Protein AF-A0A3M1CWX0-F1 (afdb_monomer)

Secondary structure (DSSP, 8-state):
---------------------PPPP------S------PPPP---SHHHHHHHHHHHHTTT--EEEEEE-S---HHHHHHHHHHHHH-SEEEEEE---GGGS-TTSS--

pLDDT: mean 76.07, std 25.36, range [35.84, 98.31]

Mean predicted aligned error: 13.55 Å

Radius of gyration: 19.37 Å; Cα contacts (8 Å, |Δi|>4): 114; chains: 1; bounding box: 63×45×39 Å

Nearest PDB structures (foldseek):
  2ejc-assembly1_A-2  TM=9.602E-01  e=5.309E-05  Thermotoga maritima
  3inn-assembly1_A  TM=9.807E-01  e=2.819E-04  Brucella melitensis
  3inn-assembly1_B  TM=9.301E-01  e=1.766E-04  Brucella melitensis
  7tot-assembly1_B  TM=9.648E-01  e=5.877E-04  Bartonella henselae str. Houston-1
  3ag5-assembly1_A  TM=8.852E-01  e=1.400E-03  Staphylococcus aureus subsp. aureus NCTC 8325

Sequence (109 aa):
MSNRARTKGKKKTARLVARVTSRKKAESLKHKGRKASSKPLKLIRRVKDLKKWLDANRTLRRKVALVPTMGYLHEGHLSLVREARRRAPIVVVSVFVNPLQFGPSEDLD

Solvent-accessible surface area (backbone atoms only — not comparable to full-atom values): 7041 Å² total; per-residue (Å²): 140,80,89,82,81,82,80,78,74,80,77,79,77,64,53,34,41,38,36,65,52,74,66,78,92,74,81,86,82,89,82,79,81,82,73,77,76,84,72,75,78,47,75,39,52,44,69,70,61,44,49,59,55,48,51,66,34,50,78,68,69,53,52,72,27,77,47,84,39,59,53,94,81,49,71,72,56,50,52,53,51,57,50,29,58,73,77,16,46,24,31,31,34,40,30,46,72,58,70,91,81,46,58,99,88,47,97,80,128

Structure (mmCIF, N/CA/C/O backbone):
data_AF-A0A3M1CWX0-F1
#
_entry.id   AF-A0A3M1CWX0-F1
#
loop_
_atom_site.group_PDB
_atom_site.id
_atom_site.type_symbol
_atom_site.label_atom_id
_atom_site.label_alt_id
_atom_site.label_comp_id
_atom_site.label_asym_id
_atom_site.label_entity_id
_atom_site.label_seq_id
_atom_site.pdbx_PDB_ins_code
_atom_site.Cartn_x
_atom_site.Cartn_y
_atom_site.Cartn_z
_atom_site.occupancy
_atom_site.B_iso_or_equiv
_atom_site.auth_seq_id
_atom_site.auth_comp_id
_atom_site.auth_asym_id
_atom_site.auth_atom_id
_atom_site.pdbx_PDB_model_num
ATOM 1 N N . MET A 1 1 ? 32.515 34.838 -17.489 1.00 37.69 1 MET A N 1
ATOM 2 C CA . MET A 1 1 ? 32.508 33.475 -18.080 1.00 37.69 1 MET A CA 1
ATOM 3 C C . MET A 1 1 ? 32.496 32.498 -16.909 1.00 37.69 1 MET A C 1
ATOM 5 O O . MET A 1 1 ? 33.317 32.683 -16.035 1.00 37.69 1 MET A O 1
ATOM 9 N N . SER A 1 2 ? 31.630 31.516 -16.696 1.00 42.97 2 SER A N 1
ATOM 10 C CA . SER A 1 2 ? 30.468 30.948 -17.372 1.00 42.97 2 SER A CA 1
ATOM 11 C C . SER A 1 2 ? 29.596 30.376 -16.241 1.00 42.97 2 SER A C 1
ATOM 13 O O . SER A 1 2 ? 30.104 29.674 -15.369 1.00 42.97 2 SER A O 1
ATOM 15 N N . ASN A 1 3 ? 28.310 30.724 -16.211 1.00 38.28 3 ASN A N 1
ATOM 16 C CA . ASN A 1 3 ? 27.366 30.296 -15.181 1.00 38.28 3 ASN A CA 1
ATOM 17 C C . ASN A 1 3 ? 26.699 28.997 -15.667 1.00 38.28 3 ASN A C 1
ATOM 19 O O . ASN A 1 3 ? 25.885 29.036 -16.591 1.00 38.28 3 ASN A O 1
ATOM 23 N N . ARG A 1 4 ? 27.073 27.830 -15.120 1.00 44.09 4 ARG A N 1
ATOM 24 C CA . ARG A 1 4 ? 26.538 26.540 -15.589 1.00 44.09 4 ARG A CA 1
ATOM 25 C C . ARG A 1 4 ? 25.253 26.195 -14.840 1.00 44.09 4 ARG A C 1
ATOM 27 O O . ARG A 1 4 ? 25.240 25.960 -13.634 1.00 44.09 4 ARG A O 1
ATOM 34 N N . ALA A 1 5 ? 24.164 26.215 -15.598 1.00 41.34 5 ALA A N 1
ATOM 35 C CA . ALA A 1 5 ? 22.796 26.000 -15.167 1.00 41.34 5 ALA A CA 1
ATOM 36 C C . ALA A 1 5 ? 22.602 24.680 -14.403 1.00 41.34 5 ALA A C 1
ATOM 38 O O . ALA A 1 5 ? 22.890 23.590 -14.895 1.00 41.34 5 ALA A O 1
ATOM 39 N N . ARG A 1 6 ? 22.024 24.792 -13.206 1.00 40.00 6 ARG A N 1
ATOM 40 C CA . ARG A 1 6 ? 21.491 23.677 -12.422 1.00 40.00 6 ARG A CA 1
ATOM 41 C C . ARG A 1 6 ? 20.139 23.283 -13.015 1.00 40.00 6 ARG A C 1
ATOM 43 O O . ARG A 1 6 ? 19.130 23.945 -12.766 1.00 40.00 6 ARG A O 1
ATOM 50 N N . THR A 1 7 ? 20.107 22.226 -13.819 1.00 41.78 7 THR A N 1
ATOM 51 C CA . THR A 1 7 ? 18.865 21.676 -14.370 1.00 41.78 7 THR A CA 1
ATOM 52 C C . THR A 1 7 ? 18.012 21.101 -13.234 1.00 41.78 7 THR A C 1
ATOM 54 O O . THR A 1 7 ? 18.346 20.115 -12.579 1.00 41.78 7 THR A O 1
ATOM 57 N N . LYS A 1 8 ? 16.892 21.770 -12.943 1.00 42.06 8 LYS A N 1
ATOM 58 C CA . LYS A 1 8 ? 15.879 21.298 -11.995 1.00 42.06 8 LYS A CA 1
ATOM 59 C C . LYS A 1 8 ? 15.129 20.127 -12.634 1.00 42.06 8 LYS A C 1
ATOM 61 O O . LYS A 1 8 ? 14.207 20.33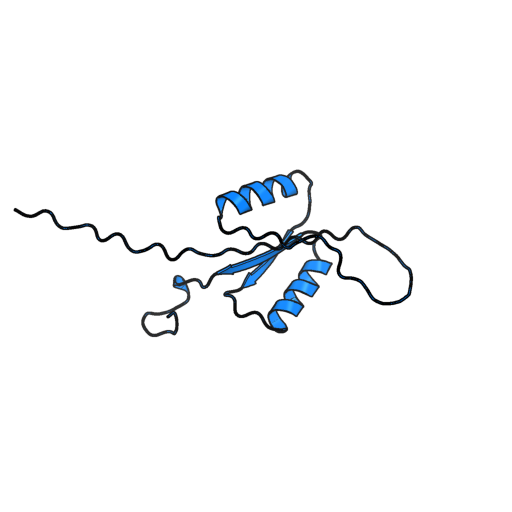6 -13.418 1.00 42.06 8 LYS A O 1
ATOM 66 N N . GLY A 1 9 ? 15.516 18.902 -12.284 1.00 40.91 9 GLY A N 1
ATOM 67 C CA . GLY A 1 9 ? 14.752 17.696 -12.600 1.00 40.91 9 GLY A CA 1
ATOM 68 C C . GLY A 1 9 ? 13.308 17.831 -12.109 1.00 40.91 9 GLY A C 1
ATOM 69 O O . GLY A 1 9 ? 13.053 18.121 -10.935 1.00 40.91 9 GLY A O 1
ATOM 70 N N . LYS A 1 10 ? 12.354 17.671 -13.030 1.00 43.91 10 LYS A N 1
ATOM 71 C CA . LYS A 1 10 ? 10.913 17.681 -12.758 1.00 43.91 10 LYS A CA 1
ATOM 72 C C . LYS A 1 10 ? 10.607 16.605 -11.711 1.00 43.91 10 LYS A C 1
ATOM 74 O O . LYS A 1 10 ? 10.735 15.416 -11.979 1.00 43.91 10 LYS A O 1
ATOM 79 N N . LYS A 1 11 ? 10.190 17.017 -10.511 1.00 41.84 11 LYS A N 1
ATOM 80 C CA . LYS A 1 11 ? 9.707 16.105 -9.466 1.00 41.84 11 LYS A CA 1
ATOM 81 C C . LYS A 1 11 ? 8.427 15.425 -9.976 1.00 41.84 11 LYS A C 1
ATOM 83 O O . LYS A 1 11 ? 7.354 16.020 -9.873 1.00 41.84 11 LYS A O 1
ATOM 88 N N . LYS A 1 12 ? 8.528 14.210 -10.542 1.00 46.78 12 LYS A N 1
ATOM 89 C CA . LYS A 1 12 ? 7.365 13.349 -10.827 1.00 46.78 12 LYS A CA 1
ATOM 90 C C . LYS A 1 12 ? 6.612 13.189 -9.497 1.00 46.78 12 LYS A C 1
ATOM 92 O O . LYS A 1 12 ? 7.159 12.725 -8.497 1.00 46.78 12 LYS A O 1
ATOM 97 N N . THR A 1 13 ? 5.395 13.718 -9.432 1.00 38.22 13 THR A N 1
ATOM 98 C CA . THR A 1 13 ? 4.620 13.814 -8.193 1.00 38.22 13 THR A CA 1
ATOM 99 C C . THR A 1 13 ? 4.077 12.436 -7.830 1.00 38.22 13 THR A C 1
ATOM 101 O O . THR A 1 13 ? 3.105 11.964 -8.410 1.00 38.22 13 THR A O 1
ATOM 104 N N . ALA A 1 14 ? 4.705 11.794 -6.844 1.00 38.75 14 ALA A N 1
ATOM 105 C CA . ALA A 1 14 ? 4.205 10.570 -6.232 1.00 38.75 14 ALA A CA 1
ATOM 106 C C . ALA A 1 14 ? 2.768 10.784 -5.717 1.00 38.75 14 ALA A C 1
ATOM 108 O O . ALA A 1 14 ? 2.511 11.659 -4.886 1.00 38.75 14 ALA A O 1
ATOM 109 N N . ARG A 1 15 ? 1.815 9.997 -6.224 1.00 37.69 15 ARG A N 1
ATOM 110 C CA . ARG A 1 15 ? 0.410 10.017 -5.795 1.00 37.69 15 ARG A CA 1
ATOM 111 C C . ARG A 1 15 ? 0.151 8.903 -4.790 1.00 37.69 15 ARG A C 1
ATOM 113 O O . ARG A 1 15 ? -0.379 7.859 -5.129 1.00 37.69 15 ARG A O 1
ATOM 120 N N . LEU A 1 16 ? 0.432 9.165 -3.523 1.00 37.38 16 LEU A N 1
ATOM 121 C CA . LEU A 1 16 ? -0.025 8.294 -2.445 1.00 37.38 16 LEU A CA 1
ATOM 122 C C . LEU A 1 16 ? -1.576 8.320 -2.352 1.00 37.38 16 LEU A C 1
ATOM 124 O O . LEU A 1 16 ? -2.195 9.381 -2.459 1.00 37.38 16 LEU A O 1
ATOM 128 N N . VAL A 1 17 ? -2.228 7.159 -2.196 1.00 41.47 17 VAL A N 1
ATOM 129 C CA . VAL A 1 17 ? -3.703 7.029 -2.133 1.00 41.47 17 VAL A CA 1
ATOM 130 C C . VAL A 1 17 ? -4.147 6.234 -0.904 1.0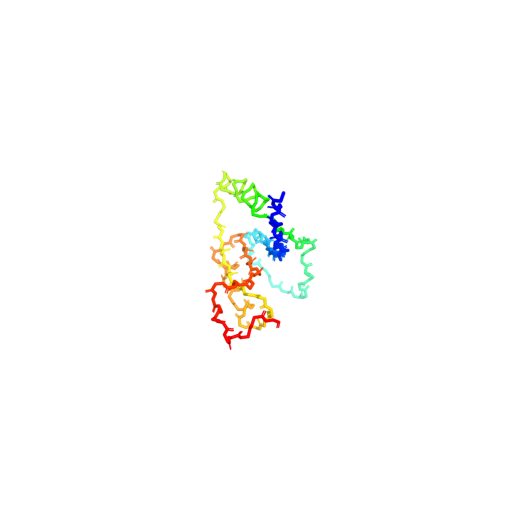0 41.47 17 VAL A C 1
ATOM 132 O O . VAL A 1 17 ? -4.624 5.111 -0.999 1.00 41.47 17 VAL A O 1
ATOM 135 N N . ALA A 1 18 ? -4.027 6.823 0.284 1.00 36.03 18 ALA A N 1
ATOM 136 C CA . ALA A 1 18 ? -4.420 6.156 1.525 1.00 36.03 18 ALA A CA 1
ATOM 137 C C . ALA A 1 18 ? -5.952 6.050 1.715 1.00 36.03 18 ALA A C 1
ATOM 139 O O . ALA A 1 18 ? -6.572 6.979 2.232 1.00 36.03 18 ALA A O 1
ATOM 140 N N . ARG A 1 19 ? -6.562 4.899 1.376 1.00 48.28 19 ARG A N 1
ATOM 141 C CA . ARG A 1 19 ? -7.939 4.548 1.794 1.00 48.28 19 ARG A CA 1
ATOM 142 C C . ARG A 1 19 ? -8.022 4.452 3.330 1.00 48.28 19 ARG A C 1
ATOM 144 O O . ARG A 1 19 ? -7.032 4.253 4.019 1.00 48.28 19 ARG A O 1
ATOM 151 N N . VAL A 1 20 ? -9.219 4.637 3.885 1.00 46.41 20 VAL A N 1
ATOM 152 C CA . VAL A 1 20 ? -9.530 4.460 5.311 1.00 46.41 20 VAL A CA 1
ATOM 153 C C . VAL A 1 20 ? -10.896 3.796 5.376 1.00 46.41 20 VAL A C 1
ATOM 155 O O . VAL A 1 20 ? -11.865 4.348 4.863 1.00 46.41 20 VAL A O 1
ATOM 158 N N . THR A 1 21 ? -11.011 2.616 5.981 1.00 43.84 21 THR A N 1
ATOM 159 C CA . THR A 1 21 ? -12.316 1.967 6.180 1.00 43.84 21 THR A CA 1
ATOM 160 C C . THR A 1 21 ? -12.468 1.509 7.621 1.00 43.84 21 THR A C 1
ATOM 162 O O . THR A 1 21 ? -12.051 0.401 7.940 1.00 43.84 21 THR A O 1
ATOM 165 N N . SER A 1 22 ? -13.113 2.316 8.470 1.00 37.09 22 SER A N 1
ATOM 166 C CA . SER A 1 22 ? -13.499 1.879 9.816 1.00 37.09 22 SER A CA 1
ATOM 167 C C . SER A 1 22 ? -14.702 0.948 9.740 1.00 37.09 22 SER A C 1
ATOM 169 O O . SER A 1 22 ? -15.785 1.380 9.343 1.00 37.09 22 SER A O 1
ATOM 171 N N . ARG A 1 23 ? -14.546 -0.314 10.143 1.00 48.44 23 ARG A N 1
ATOM 172 C CA . ARG A 1 23 ? -15.692 -1.130 10.554 1.00 48.44 23 ARG A CA 1
ATOM 173 C C . ARG A 1 23 ? -15.957 -0.887 12.039 1.00 48.44 23 ARG A C 1
ATOM 175 O O . ARG A 1 23 ? -15.080 -1.144 12.856 1.00 48.44 23 ARG A O 1
ATOM 182 N N . LYS A 1 24 ? -17.161 -0.413 12.382 1.00 39.19 24 LYS A N 1
ATOM 183 C CA . LYS A 1 24 ? -17.757 -0.730 13.688 1.00 39.19 24 LYS A CA 1
ATOM 184 C C . LYS A 1 24 ? -18.114 -2.221 13.669 1.00 39.19 24 LYS A C 1
ATOM 186 O O . LYS A 1 24 ? -18.577 -2.724 12.642 1.00 39.19 24 LYS A O 1
ATOM 191 N N . LYS A 1 25 ? -17.835 -2.909 14.777 1.00 41.84 25 LYS A N 1
ATOM 192 C CA . LYS A 1 25 ? -18.229 -4.297 15.041 1.00 41.84 25 LYS A CA 1
ATOM 193 C C . LYS A 1 25 ? -19.759 -4.366 14.954 1.00 41.84 25 LYS A C 1
ATOM 195 O O . LYS A 1 25 ? -20.433 -3.646 15.679 1.00 41.84 25 LYS A O 1
ATOM 200 N N . ALA A 1 26 ? -20.279 -5.150 14.020 1.00 39.06 26 ALA A N 1
ATOM 201 C CA . ALA A 1 26 ? -21.692 -5.491 13.939 1.00 39.06 26 ALA A CA 1
ATOM 202 C C . ALA A 1 26 ? -21.750 -7.016 13.861 1.00 39.06 26 ALA A C 1
ATOM 204 O O . ALA A 1 26 ? -21.405 -7.603 12.832 1.00 39.06 26 ALA A O 1
ATOM 205 N N . GLU A 1 27 ? -22.058 -7.627 15.001 1.00 38.34 27 GLU A N 1
ATOM 206 C CA . GLU A 1 27 ? -22.528 -9.004 15.085 1.00 38.34 27 GLU A CA 1
ATOM 207 C C . GLU A 1 27 ? -23.921 -9.106 14.457 1.00 38.34 27 GLU A C 1
ATOM 209 O O . GLU A 1 27 ? -24.698 -8.160 14.521 1.00 38.34 27 GLU A O 1
ATOM 214 N N . SER A 1 28 ? -24.145 -10.259 13.820 1.00 40.03 28 SER A N 1
ATOM 215 C CA . SER A 1 28 ? -25.401 -10.886 13.387 1.00 40.03 28 SER A CA 1
ATOM 216 C C . SER A 1 28 ? -26.558 -9.993 12.917 1.00 40.03 28 SER A C 1
ATOM 218 O O . SER A 1 28 ? -27.166 -9.281 13.702 1.00 40.03 28 SER A O 1
ATOM 220 N N . LEU A 1 29 ? -26.926 -10.129 11.636 1.00 38.06 29 LEU A N 1
ATOM 221 C CA . LEU A 1 29 ? -28.285 -10.461 11.176 1.00 38.06 29 LEU A CA 1
ATOM 222 C C . LEU A 1 29 ? -28.285 -10.595 9.639 1.00 38.06 29 LEU A C 1
ATOM 224 O O . LEU A 1 29 ? -27.550 -9.913 8.922 1.00 38.06 29 LEU A O 1
ATOM 228 N N . LYS A 1 30 ? -29.064 -11.563 9.153 1.00 41.12 30 LYS A N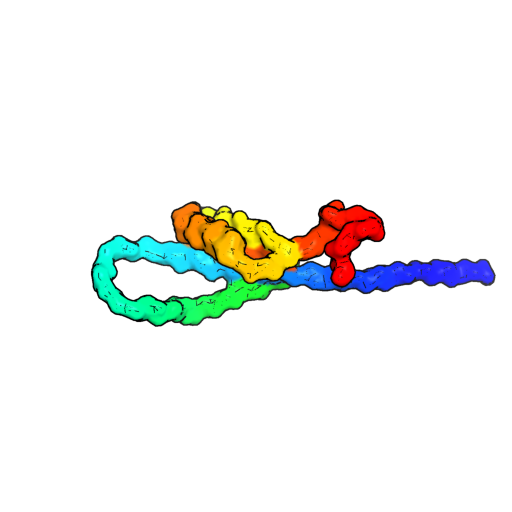 1
ATOM 229 C CA . LYS A 1 30 ? -29.220 -11.957 7.745 1.00 41.12 30 LYS A CA 1
ATOM 230 C C . LYS A 1 30 ? -29.886 -10.842 6.904 1.00 41.12 30 LYS A C 1
ATOM 232 O O . LYS A 1 30 ? -30.566 -9.983 7.444 1.00 41.12 30 LYS A O 1
ATOM 237 N N . HIS A 1 31 ? -29.754 -10.981 5.577 1.00 36.00 31 HIS A N 1
ATOM 238 C CA . HIS A 1 31 ? -30.529 -10.372 4.472 1.00 36.00 31 HIS A CA 1
ATOM 239 C C . HIS A 1 31 ? -29.980 -9.166 3.677 1.00 36.00 31 HIS A C 1
ATOM 241 O O . HIS A 1 31 ? -29.648 -8.113 4.203 1.00 36.00 31 HIS A O 1
ATOM 247 N N . LYS A 1 32 ? -30.011 -9.394 2.348 1.00 35.84 32 LYS A N 1
ATOM 248 C CA . LYS A 1 32 ? -30.319 -8.503 1.211 1.00 35.84 32 LYS A CA 1
ATOM 249 C C . LYS A 1 32 ? -29.463 -7.239 1.016 1.00 35.84 32 LYS A C 1
ATOM 251 O O . LYS A 1 32 ? -29.484 -6.310 1.806 1.00 35.84 32 LYS A O 1
ATOM 256 N N . GLY A 1 33 ? -28.769 -7.205 -0.129 1.00 41.00 33 GLY A N 1
ATOM 257 C CA . GLY A 1 33 ? -28.342 -5.987 -0.830 1.00 41.00 33 GLY A CA 1
ATOM 258 C C . GLY A 1 33 ? -27.627 -4.943 0.026 1.00 41.00 33 GLY A C 1
ATOM 259 O O . GLY A 1 33 ? -28.201 -3.912 0.367 1.00 41.00 33 GLY A O 1
ATOM 260 N N . ARG A 1 34 ? -26.344 -5.156 0.338 1.00 41.59 34 ARG A N 1
ATOM 261 C CA . ARG A 1 34 ? -25.528 -4.111 0.973 1.00 41.59 34 ARG A CA 1
ATOM 262 C C . ARG A 1 34 ? -25.372 -2.923 0.015 1.00 41.59 34 ARG A C 1
ATOM 264 O O . ARG A 1 34 ? -24.455 -2.918 -0.803 1.00 41.59 34 ARG A O 1
ATOM 271 N N . LYS A 1 35 ? -26.208 -1.884 0.161 1.00 44.00 35 LYS A N 1
ATOM 272 C CA . LYS A 1 35 ? -25.869 -0.533 -0.315 1.00 44.00 35 LYS A CA 1
ATOM 273 C C . LYS A 1 35 ? -24.488 -0.193 0.247 1.00 44.00 35 LYS A C 1
ATOM 275 O O . LYS A 1 35 ? -24.266 -0.254 1.460 1.00 44.00 35 LYS A O 1
ATOM 280 N N . ALA A 1 36 ? -23.535 0.089 -0.638 1.00 53.06 36 ALA A N 1
ATOM 281 C CA . ALA A 1 36 ? -22.181 0.450 -0.254 1.00 53.06 36 ALA A CA 1
ATOM 282 C C . ALA A 1 36 ? -22.232 1.688 0.656 1.00 53.06 36 ALA A C 1
ATOM 284 O O . ALA A 1 36 ? -22.654 2.761 0.241 1.00 53.06 36 ALA A O 1
ATOM 285 N N . SER A 1 37 ? -21.838 1.513 1.920 1.00 54.81 37 SER A N 1
ATOM 286 C CA . SER A 1 37 ? -21.746 2.575 2.926 1.00 54.81 37 SER A CA 1
ATOM 287 C C . SER A 1 37 ? -21.022 3.805 2.355 1.00 54.81 37 SER A C 1
ATOM 289 O O . SER A 1 37 ? -19.839 3.734 2.019 1.00 54.81 37 SER A O 1
ATOM 291 N N . SER A 1 38 ? -21.736 4.926 2.334 1.00 61.97 38 SER A N 1
ATOM 292 C CA . SER A 1 38 ? -21.492 6.220 1.682 1.00 61.97 38 SER A CA 1
ATOM 293 C C . SER A 1 38 ? -20.331 7.069 2.220 1.00 61.97 38 SER A C 1
ATOM 295 O O . SER A 1 38 ? -20.295 8.274 1.982 1.00 61.97 38 SER A O 1
ATOM 297 N N . LYS A 1 39 ? -19.349 6.495 2.928 1.00 66.75 39 LYS A N 1
ATOM 298 C CA . LYS A 1 39 ? -18.142 7.265 3.272 1.00 66.75 39 LYS A CA 1
ATOM 299 C C . LYS A 1 39 ? -17.201 7.310 2.065 1.00 66.75 39 LYS A C 1
ATOM 301 O O . LYS A 1 39 ? -16.713 6.247 1.663 1.00 66.75 39 LYS A O 1
ATOM 306 N N . PRO A 1 40 ? -16.920 8.501 1.501 1.00 76.94 40 PRO A N 1
ATOM 307 C CA . PRO A 1 40 ? -16.035 8.620 0.356 1.00 76.94 40 PRO A CA 1
ATOM 308 C C . PRO A 1 40 ? -14.614 8.183 0.715 1.00 76.94 40 PRO A C 1
ATOM 310 O O . PRO A 1 40 ? -14.155 8.286 1.857 1.00 76.94 40 PRO A O 1
ATOM 313 N N . LEU A 1 41 ? -13.911 7.683 -0.296 1.00 86.69 41 LEU A N 1
ATOM 314 C CA . LEU A 1 41 ? -12.495 7.363 -0.214 1.00 86.69 41 LEU A CA 1
ATOM 315 C C . LEU A 1 41 ? -11.673 8.613 0.093 1.00 86.69 41 LEU A C 1
ATOM 317 O O . LEU A 1 41 ? -11.761 9.605 -0.624 1.00 86.69 41 LEU A O 1
ATOM 321 N N . LYS A 1 42 ? -10.817 8.546 1.117 1.00 92.94 42 LYS A N 1
ATOM 322 C CA . LYS A 1 42 ? -9.824 9.595 1.354 1.00 92.94 42 LYS A CA 1
ATOM 323 C C . LYS A 1 42 ? -8.633 9.393 0.412 1.00 92.94 42 LYS A C 1
ATOM 325 O O . LYS A 1 42 ? -8.085 8.302 0.337 1.00 92.94 42 LYS A O 1
ATOM 330 N N . LEU A 1 43 ? -8.239 10.442 -0.305 1.00 95.81 43 LEU A N 1
ATOM 331 C CA . LEU A 1 43 ? -7.064 10.472 -1.179 1.00 95.81 43 LEU A CA 1
ATOM 332 C C . LEU A 1 43 ? -6.023 11.410 -0.556 1.00 95.81 43 LEU A C 1
ATOM 334 O O . LEU A 1 43 ? -6.297 12.593 -0.376 1.00 95.81 43 LEU A O 1
ATOM 338 N N . ILE A 1 44 ? -4.838 10.896 -0.213 1.00 96.81 44 ILE A N 1
ATOM 339 C CA . ILE A 1 44 ? -3.788 11.664 0.478 1.00 96.81 44 ILE A CA 1
ATOM 340 C C . ILE A 1 44 ? -2.481 11.602 -0.305 1.00 96.81 44 ILE A C 1
ATOM 342 O O . ILE A 1 44 ? -1.716 10.659 -0.146 1.00 96.81 44 ILE A O 1
ATOM 346 N N . ARG A 1 45 ? -2.195 12.638 -1.097 1.00 96.00 45 ARG A N 1
ATOM 347 C CA . ARG A 1 45 ? -1.054 12.645 -2.030 1.00 96.00 45 ARG A CA 1
ATOM 348 C C . ARG A 1 45 ? 0.294 12.960 -1.380 1.00 96.00 45 ARG A C 1
ATOM 350 O O . ARG A 1 45 ? 1.325 12.573 -1.913 1.00 96.00 45 ARG A O 1
ATOM 357 N N . ARG A 1 46 ? 0.310 13.678 -0.252 1.00 97.00 46 ARG A N 1
ATOM 358 C CA . ARG A 1 46 ? 1.547 14.141 0.397 1.00 97.00 46 ARG A CA 1
ATOM 359 C C . ARG A 1 46 ? 1.849 13.330 1.648 1.00 97.00 46 ARG A C 1
ATOM 361 O O . ARG A 1 46 ? 0.979 13.132 2.492 1.00 97.00 46 ARG A O 1
ATOM 368 N N . VAL A 1 47 ? 3.119 12.967 1.820 1.00 96.38 47 VAL A N 1
ATOM 369 C CA . VAL A 1 47 ? 3.601 12.235 3.003 1.00 96.38 47 VAL A CA 1
ATOM 370 C C . VAL A 1 47 ? 3.300 12.993 4.302 1.00 96.38 47 VAL A C 1
ATOM 372 O O . VAL A 1 47 ? 2.863 12.379 5.270 1.00 96.38 47 VAL A O 1
ATOM 375 N N . LYS A 1 48 ? 3.459 14.327 4.322 1.00 97.44 48 LYS A N 1
ATOM 376 C CA . LYS A 1 48 ? 3.136 15.174 5.490 1.00 97.44 48 LYS A CA 1
ATOM 377 C C . LYS A 1 48 ? 1.672 15.027 5.922 1.00 97.44 48 LYS A C 1
ATOM 379 O O . LYS A 1 48 ? 1.392 14.881 7.109 1.00 97.44 48 LYS A O 1
ATOM 384 N N . ASP A 1 49 ? 0.759 15.015 4.955 1.00 97.06 49 ASP A N 1
ATOM 385 C CA . ASP A 1 49 ? -0.677 14.896 5.211 1.00 97.06 49 ASP A CA 1
ATOM 386 C C . ASP A 1 49 ? -1.041 13.479 5.680 1.00 97.06 49 ASP A C 1
ATOM 388 O O . ASP A 1 49 ? -1.896 13.326 6.554 1.00 97.06 49 ASP A O 1
ATOM 392 N N . LEU A 1 50 ? -0.362 12.444 5.156 1.00 96.69 50 LEU A N 1
ATOM 393 C CA . LEU A 1 50 ? -0.538 11.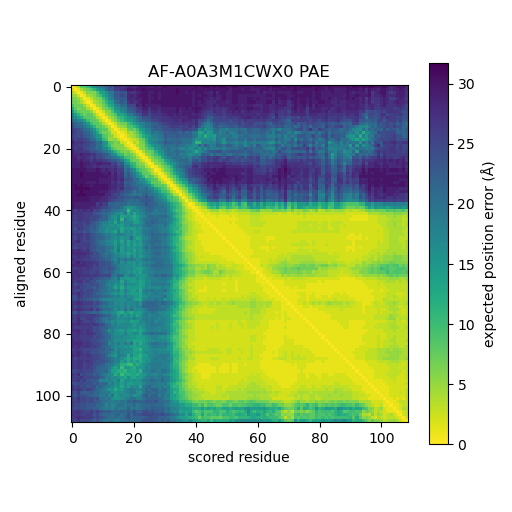070 5.638 1.00 96.69 50 LEU A CA 1
ATOM 394 C C . LEU A 1 50 ? -0.063 10.945 7.086 1.00 96.69 50 LEU A C 1
ATOM 396 O O . LEU A 1 50 ? -0.802 10.408 7.903 1.00 96.69 50 LEU A O 1
ATOM 400 N N . LYS A 1 51 ? 1.135 11.450 7.407 1.00 96.56 51 LYS A N 1
ATOM 401 C CA . LYS A 1 51 ? 1.695 11.408 8.767 1.00 96.56 51 LYS A CA 1
ATOM 402 C C . LYS A 1 51 ? 0.750 12.068 9.769 1.00 96.56 51 LYS A C 1
ATOM 404 O O . LYS A 1 51 ? 0.283 11.392 10.677 1.00 96.56 51 LYS A O 1
ATOM 409 N N . LYS A 1 52 ? 0.334 13.315 9.503 1.00 96.56 52 LYS A N 1
ATOM 410 C CA . LYS A 1 52 ? -0.642 14.038 10.339 1.00 96.56 52 LYS A CA 1
ATOM 411 C C . LYS A 1 52 ? -1.922 13.227 10.558 1.00 96.56 52 LYS A C 1
ATOM 413 O O . LYS A 1 52 ? -2.467 13.190 11.658 1.00 96.56 52 LYS A O 1
ATOM 418 N N . TRP A 1 53 ? -2.419 12.578 9.506 1.00 95.44 53 TRP A N 1
ATOM 419 C CA . TRP A 1 53 ? -3.625 11.766 9.597 1.00 95.44 53 TRP A CA 1
ATOM 420 C C . TRP A 1 53 ? -3.417 10.459 10.384 1.00 95.44 53 TRP A C 1
ATOM 422 O O . TRP A 1 53 ? -4.297 10.070 11.151 1.00 95.44 53 TRP A O 1
ATOM 432 N N . LEU A 1 54 ? -2.274 9.789 10.227 1.00 95.25 54 LEU A N 1
ATOM 433 C CA . LEU A 1 54 ? -1.926 8.582 10.980 1.00 95.25 54 LEU A CA 1
ATOM 434 C C . LEU A 1 54 ? -1.714 8.883 12.463 1.00 95.25 54 LEU A C 1
ATOM 436 O O . LEU A 1 54 ? -2.214 8.131 13.296 1.00 95.25 54 LEU A O 1
ATOM 440 N N . ASP A 1 55 ? -1.052 9.988 12.795 1.00 95.06 55 ASP A N 1
ATOM 441 C CA . ASP A 1 55 ? -0.797 10.386 14.181 1.00 95.06 55 ASP A CA 1
ATOM 442 C C . ASP A 1 55 ? -2.112 10.620 14.939 1.00 95.06 55 ASP A C 1
ATOM 444 O O . ASP A 1 55 ? -2.305 1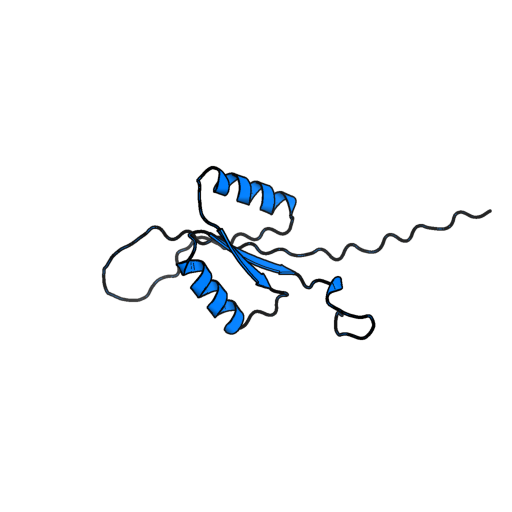0.065 16.018 1.00 95.06 55 ASP A O 1
ATOM 448 N N . ALA A 1 56 ? -3.091 11.282 14.311 1.00 92.06 56 ALA A N 1
ATOM 449 C CA . ALA A 1 56 ? -4.437 11.440 14.872 1.00 92.06 56 ALA A CA 1
ATOM 450 C C . ALA A 1 56 ? -5.200 10.113 15.085 1.00 92.06 56 ALA A C 1
ATOM 452 O O . ALA A 1 56 ? -6.167 10.069 15.839 1.00 92.06 56 ALA A O 1
ATOM 453 N N . ASN A 1 57 ? -4.816 9.022 14.412 1.00 92.06 57 ASN A N 1
ATOM 454 C CA . ASN A 1 57 ? -5.409 7.697 14.636 1.00 92.06 57 ASN A CA 1
ATOM 455 C C . ASN A 1 57 ? -4.604 6.847 15.626 1.00 92.06 57 ASN A C 1
ATOM 457 O O . ASN A 1 57 ? -5.186 5.994 16.300 1.00 92.06 57 ASN A O 1
ATOM 461 N N . ARG A 1 58 ? -3.294 7.093 15.741 1.00 90.19 58 ARG A N 1
ATOM 462 C CA . ARG A 1 58 ? -2.424 6.493 16.759 1.00 90.19 58 ARG A CA 1
ATOM 463 C C . ARG A 1 58 ? -2.806 6.958 18.159 1.00 90.19 58 ARG A C 1
ATOM 465 O O . ARG A 1 58 ? -2.884 6.119 19.049 1.00 90.19 58 ARG A O 1
ATOM 472 N N . THR A 1 59 ? -3.128 8.241 18.336 1.00 87.38 59 THR A N 1
ATOM 473 C CA . THR A 1 59 ? -3.648 8.769 19.614 1.00 87.38 59 THR A CA 1
ATOM 474 C C . THR A 1 59 ? -4.933 8.058 20.049 1.00 87.38 59 THR A C 1
ATOM 476 O O . THR A 1 59 ? -5.136 7.812 21.231 1.00 87.38 59 THR A O 1
ATOM 479 N N . LEU A 1 60 ? -5.757 7.625 19.089 1.00 89.94 60 LEU A N 1
ATOM 480 C CA . LEU A 1 60 ? -6.970 6.829 19.314 1.00 89.94 60 LEU A CA 1
ATOM 481 C C . LEU A 1 60 ? -6.712 5.309 19.403 1.00 89.94 60 LEU A C 1
ATOM 483 O O . LEU A 1 60 ? -7.663 4.529 19.334 1.00 89.94 60 LEU A O 1
ATOM 487 N N . ARG A 1 61 ? -5.443 4.875 19.482 1.00 92.38 61 ARG A N 1
ATOM 488 C CA . ARG A 1 61 ? -4.992 3.467 19.511 1.00 92.38 61 ARG A CA 1
ATOM 489 C C . ARG A 1 61 ? -5.588 2.582 18.405 1.00 92.38 61 ARG A C 1
ATOM 491 O O . ARG A 1 61 ? -5.749 1.373 18.570 1.00 92.38 61 ARG A O 1
ATOM 498 N N . ARG A 1 62 ? -5.917 3.156 17.244 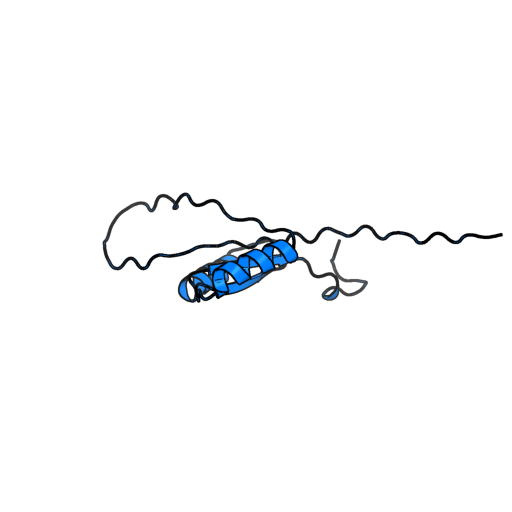1.00 91.94 62 ARG A N 1
ATOM 499 C CA . ARG A 1 62 ? -6.486 2.390 16.127 1.00 91.94 62 ARG A CA 1
ATOM 500 C C . ARG A 1 62 ? -5.383 1.667 15.366 1.00 91.94 62 ARG A C 1
ATOM 502 O O . ARG A 1 62 ? -4.471 2.299 14.838 1.00 91.94 62 ARG A O 1
ATOM 509 N N . LYS A 1 63 ? -5.508 0.344 15.237 1.00 94.44 63 LYS A N 1
ATOM 510 C CA . LYS A 1 63 ? -4.616 -0.456 14.389 1.00 94.44 63 LYS A CA 1
ATOM 511 C C . LYS A 1 63 ? -4.777 -0.055 12.918 1.00 94.44 63 LYS A C 1
ATOM 513 O O . LYS A 1 63 ? -5.894 0.139 12.434 1.00 94.44 63 LYS A O 1
ATOM 518 N N . VAL A 1 64 ? -3.654 0.045 12.214 1.00 96.12 64 VAL A N 1
ATOM 519 C CA . VAL A 1 64 ? -3.572 0.376 10.787 1.00 96.12 64 VAL A CA 1
ATOM 520 C C . VAL A 1 64 ? -2.934 -0.799 10.058 1.00 96.12 64 VAL A C 1
ATOM 522 O O . VAL A 1 64 ? -1.889 -1.285 10.479 1.00 96.12 64 VAL A O 1
ATOM 525 N N . ALA A 1 65 ? -3.555 -1.252 8.975 1.00 97.56 65 ALA A N 1
ATOM 526 C CA . ALA A 1 65 ? -2.965 -2.181 8.020 1.00 97.56 65 ALA A CA 1
ATOM 527 C C . ALA A 1 65 ? -2.551 -1.422 6.755 1.00 97.56 65 ALA A C 1
ATOM 529 O O . ALA A 1 65 ? -3.243 -0.491 6.334 1.00 97.56 65 ALA A O 1
ATOM 530 N N . LEU A 1 66 ? -1.435 -1.828 6.155 1.00 98.00 66 LEU A N 1
ATOM 531 C CA . LEU A 1 66 ? -0.898 -1.256 4.924 1.00 98.00 66 LEU A CA 1
ATOM 532 C C . LEU A 1 66 ? -0.900 -2.316 3.820 1.00 98.00 66 LEU A C 1
ATOM 534 O O . LEU A 1 66 ? -0.460 -3.439 4.048 1.00 98.00 66 LEU A O 1
ATOM 538 N N . VAL A 1 67 ? -1.360 -1.936 2.632 1.00 98.12 67 VAL A N 1
ATOM 539 C CA . VAL A 1 67 ? -1.206 -2.699 1.389 1.00 98.12 67 VAL A CA 1
ATOM 540 C C . VAL A 1 67 ? -0.371 -1.846 0.429 1.00 98.12 67 VAL A C 1
ATOM 542 O O . VAL A 1 67 ? -0.908 -0.898 -0.156 1.00 98.12 67 VAL A O 1
ATOM 545 N N . PRO A 1 68 ? 0.943 -2.094 0.309 1.00 97.44 68 PRO A N 1
ATOM 546 C CA . PRO A 1 68 ? 1.779 -1.348 -0.615 1.00 97.44 68 PRO A CA 1
ATOM 547 C C . PRO A 1 68 ? 1.588 -1.852 -2.049 1.00 97.44 68 PRO A C 1
ATOM 549 O O . PRO A 1 68 ? 1.594 -3.055 -2.285 1.00 97.44 68 PRO A O 1
ATOM 552 N N . THR A 1 69 ? 1.393 -0.940 -3.002 1.00 96.94 69 THR A N 1
ATOM 553 C CA . THR A 1 69 ? 1.219 -1.262 -4.429 1.00 96.94 69 THR A CA 1
ATOM 554 C C . THR A 1 69 ? 1.934 -0.234 -5.304 1.00 96.94 69 THR A C 1
ATOM 556 O O . THR A 1 69 ? 2.151 0.909 -4.881 1.00 96.94 69 THR A O 1
ATOM 559 N N . MET A 1 70 ? 2.230 -0.609 -6.549 1.00 96.62 70 MET A N 1
ATOM 560 C CA . MET A 1 70 ? 2.705 0.327 -7.575 1.00 96.62 70 MET A CA 1
ATOM 561 C C . MET A 1 70 ? 1.572 0.933 -8.417 1.00 96.62 70 MET A C 1
ATOM 563 O O . MET A 1 70 ? 1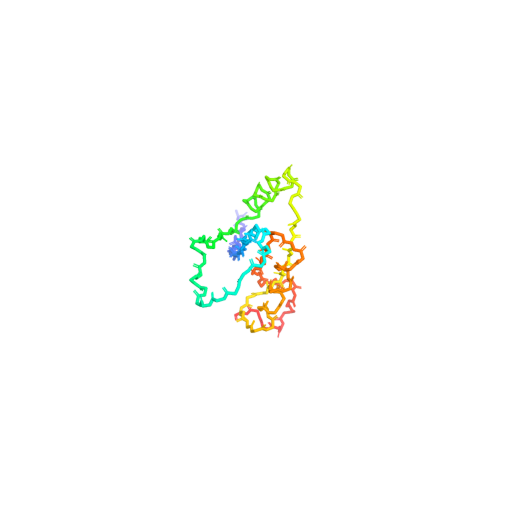.794 1.890 -9.148 1.00 96.62 70 MET A O 1
ATOM 567 N N . GLY A 1 71 ? 0.336 0.453 -8.263 1.00 93.12 71 GLY A N 1
ATOM 568 C CA . GLY A 1 71 ? -0.805 0.845 -9.090 1.00 93.12 71 GLY A CA 1
ATOM 569 C C . GLY A 1 71 ? -1.366 -0.345 -9.853 1.00 93.12 71 GLY A C 1
ATOM 570 O O . GLY A 1 71 ? -1.251 -1.468 -9.373 1.00 93.12 71 GLY A O 1
ATOM 571 N N . TYR A 1 72 ? -2.025 -0.072 -10.984 1.00 95.88 72 TYR A N 1
ATOM 572 C CA . TYR A 1 72 ? -2.636 -1.078 -11.866 1.00 95.88 72 TYR A CA 1
ATOM 573 C C . TYR A 1 72 ? -3.356 -2.203 -11.094 1.00 95.88 72 TYR A C 1
ATOM 575 O O . TYR A 1 72 ? -2.995 -3.377 -11.123 1.00 95.88 72 TYR A O 1
ATOM 583 N N . LEU A 1 73 ? -4.343 -1.801 -10.286 1.00 96.19 73 LEU A N 1
ATOM 584 C CA . LEU A 1 73 ? -4.970 -2.684 -9.306 1.00 96.19 73 LEU A CA 1
ATOM 585 C C . LEU A 1 73 ? -5.826 -3.759 -9.986 1.00 96.19 73 LEU A C 1
ATOM 587 O O . LEU A 1 73 ? -6.615 -3.467 -10.878 1.00 96.19 73 LEU A O 1
ATOM 591 N N . HIS A 1 74 ? -5.732 -4.983 -9.477 1.00 96.38 74 HIS A N 1
ATOM 592 C CA . HIS A 1 74 ? -6.466 -6.161 -9.947 1.00 96.38 74 HIS A CA 1
ATOM 593 C C . HIS A 1 74 ? -6.912 -7.008 -8.742 1.00 96.38 74 HIS A C 1
ATOM 595 O O . HIS A 1 74 ? -6.645 -6.653 -7.589 1.00 96.38 74 HIS A O 1
ATOM 601 N N . GLU A 1 75 ? -7.583 -8.140 -8.971 1.00 97.25 75 GLU A N 1
ATOM 602 C CA . GLU A 1 75 ? -8.164 -8.959 -7.891 1.00 97.25 75 GLU A CA 1
ATOM 603 C C . GLU A 1 75 ? -7.154 -9.440 -6.838 1.00 97.25 75 GLU A C 1
ATOM 605 O O . GLU A 1 75 ? -7.501 -9.543 -5.660 1.00 97.25 75 GLU A O 1
ATOM 610 N N . GLY A 1 76 ? -5.890 -9.643 -7.220 1.00 96.88 76 GLY A N 1
ATOM 611 C CA . GLY A 1 76 ? -4.810 -9.960 -6.281 1.00 96.88 76 GLY A CA 1
ATOM 612 C C . GLY A 1 76 ? -4.596 -8.846 -5.252 1.00 96.88 76 GLY A C 1
ATOM 613 O O . GLY A 1 76 ? -4.566 -9.095 -4.051 1.00 96.88 76 GLY A O 1
ATOM 614 N N . HIS A 1 77 ? -4.572 -7.586 -5.687 1.00 97.81 77 HIS A N 1
ATOM 615 C CA . HIS A 1 77 ? -4.512 -6.444 -4.773 1.00 97.81 77 HIS A CA 1
ATOM 616 C C . HIS A 1 77 ? -5.776 -6.332 -3.908 1.00 97.81 77 HIS A C 1
ATOM 618 O O . HIS A 1 77 ? -5.709 -6.026 -2.714 1.00 97.81 77 HIS A O 1
ATOM 624 N N . LEU A 1 78 ? -6.950 -6.593 -4.490 1.00 97.38 78 LEU A N 1
ATOM 625 C CA . LEU A 1 78 ? -8.217 -6.517 -3.765 1.00 97.38 78 LEU A CA 1
ATOM 626 C C . LEU A 1 78 ? -8.338 -7.607 -2.694 1.00 97.38 78 LEU A C 1
ATOM 628 O O . LEU A 1 78 ? -8.904 -7.339 -1.631 1.00 97.38 78 LEU A O 1
ATOM 632 N N . SER A 1 79 ? -7.783 -8.802 -2.912 1.00 98.12 79 SER A N 1
ATOM 633 C CA . SER A 1 79 ? -7.735 -9.863 -1.899 1.00 98.12 79 SER A CA 1
ATOM 634 C C . SER A 1 79 ? -6.920 -9.428 -0.671 1.00 98.12 79 SER A C 1
ATOM 636 O O . SER A 1 79 ? -7.4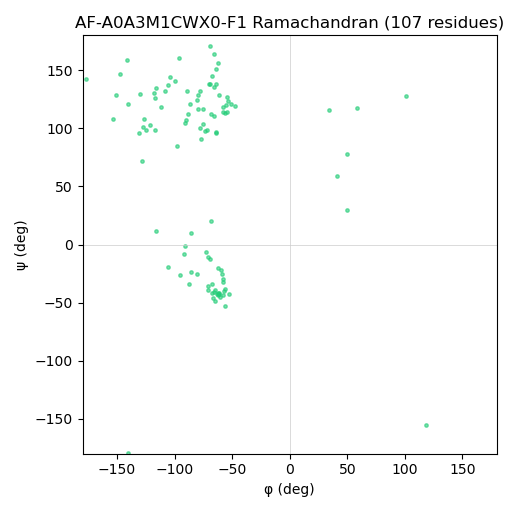09 -9.554 0.456 1.00 98.12 79 SER A O 1
ATOM 638 N N . LEU A 1 80 ? -5.767 -8.779 -0.880 1.00 98.31 80 LEU A N 1
ATOM 639 C CA . LEU A 1 80 ? -4.946 -8.196 0.188 1.00 98.31 80 LEU A CA 1
ATOM 640 C C . LEU A 1 80 ? -5.696 -7.097 0.947 1.00 98.31 80 LEU A C 1
ATOM 642 O O . LEU A 1 80 ? -5.677 -7.060 2.177 1.00 98.31 80 LEU A O 1
ATOM 646 N N . VAL A 1 81 ? -6.428 -6.230 0.241 1.00 97.44 81 VAL A N 1
ATOM 647 C CA . VAL A 1 81 ? -7.272 -5.206 0.879 1.00 97.44 81 VAL A CA 1
ATOM 648 C C . VAL A 1 81 ? -8.392 -5.845 1.705 1.00 97.44 81 VAL A C 1
ATOM 650 O O . VAL A 1 81 ? -8.668 -5.392 2.819 1.00 97.44 81 VAL A O 1
ATOM 653 N N . ARG A 1 82 ? -9.050 -6.898 1.201 1.00 97.06 82 ARG A N 1
ATOM 654 C CA . ARG A 1 82 ? -10.092 -7.633 1.943 1.00 97.06 82 ARG A CA 1
ATOM 655 C C . ARG A 1 82 ? -9.519 -8.250 3.225 1.00 97.06 82 ARG A C 1
ATOM 657 O O . ARG A 1 82 ? -10.157 -8.130 4.272 1.00 97.06 82 ARG A O 1
ATOM 664 N N . GLU A 1 83 ? -8.321 -8.827 3.165 1.00 98.12 83 GLU A N 1
ATOM 665 C CA . GLU A 1 83 ? -7.619 -9.371 4.334 1.00 98.12 83 GLU A CA 1
ATOM 666 C C . GLU A 1 83 ? -7.210 -8.277 5.328 1.00 98.12 83 GLU A C 1
ATOM 668 O O . GLU A 1 83 ? -7.506 -8.367 6.521 1.00 98.12 83 GLU A O 1
ATOM 673 N N . ALA A 1 84 ? -6.633 -7.174 4.851 1.00 97.62 84 ALA A N 1
ATOM 674 C CA . ALA A 1 84 ? -6.287 -6.027 5.686 1.00 97.62 84 ALA A CA 1
ATOM 675 C C . ALA A 1 84 ? -7.511 -5.484 6.450 1.00 97.62 84 ALA A C 1
ATOM 677 O O . ALA A 1 84 ? -7.419 -5.165 7.638 1.00 97.62 84 ALA A O 1
ATOM 678 N N . ARG A 1 85 ? -8.693 -5.466 5.811 1.00 96.19 85 ARG A N 1
ATOM 679 C CA . ARG A 1 85 ? -9.975 -5.063 6.428 1.00 96.19 85 ARG A CA 1
ATOM 680 C C . ARG A 1 85 ? -10.504 -6.043 7.478 1.00 96.19 85 ARG A C 1
ATOM 682 O O . ARG A 1 85 ? -11.488 -5.716 8.153 1.00 96.19 85 ARG A O 1
ATOM 689 N N . ARG A 1 86 ? -9.955 -7.255 7.574 1.00 96.69 86 ARG A N 1
ATOM 690 C CA . ARG A 1 86 ? -10.210 -8.189 8.683 1.00 96.69 86 ARG A CA 1
ATOM 691 C C . ARG A 1 86 ? -9.252 -7.937 9.848 1.00 96.69 86 ARG A C 1
ATOM 693 O O . ARG A 1 86 ? -9.668 -8.047 10.993 1.00 96.69 86 ARG A O 1
ATOM 700 N N . ARG A 1 87 ? -8.009 -7.531 9.564 1.00 96.19 87 ARG A N 1
ATOM 701 C CA . ARG A 1 87 ? -6.940 -7.350 10.567 1.00 96.19 87 ARG A CA 1
ATOM 702 C C . ARG A 1 87 ? -6.916 -5.989 11.256 1.00 96.19 87 ARG A C 1
ATOM 704 O O . ARG A 1 87 ? -6.330 -5.875 12.334 1.00 96.19 87 ARG A O 1
ATOM 711 N N . ALA A 1 88 ? -7.475 -4.954 10.630 1.00 95.56 88 ALA A N 1
ATOM 712 C CA . ALA A 1 88 ? -7.415 -3.594 11.149 1.00 95.56 88 ALA A CA 1
ATOM 713 C C . ALA A 1 88 ? -8.664 -2.763 10.796 1.00 95.56 88 ALA A C 1
ATOM 715 O O . ALA A 1 88 ? -9.220 -2.896 9.702 1.00 95.56 88 ALA A O 1
ATOM 716 N N . PRO A 1 89 ? -9.083 -1.840 11.683 1.00 92.94 89 PRO A N 1
ATOM 717 C CA . PRO A 1 89 ? -10.132 -0.862 11.398 1.00 92.94 89 PRO A CA 1
ATOM 718 C C . PRO A 1 89 ? -9.674 0.249 10.444 1.00 92.94 89 PRO A C 1
ATOM 720 O O . PRO A 1 89 ? -10.470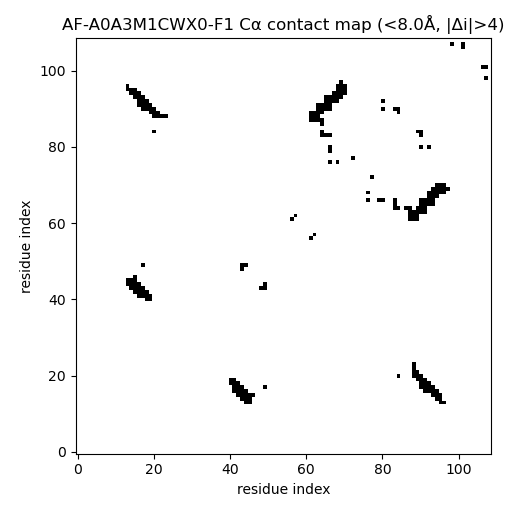 1.096 10.059 1.00 92.94 89 PRO A O 1
ATOM 723 N N . ILE A 1 90 ? -8.396 0.316 10.085 1.00 95.12 90 ILE A N 1
ATOM 724 C CA . ILE A 1 90 ? -7.875 1.266 9.106 1.00 95.12 90 ILE A CA 1
ATOM 725 C C . ILE A 1 90 ? -7.037 0.480 8.110 1.00 95.12 90 ILE A C 1
ATOM 727 O O . ILE A 1 90 ? -6.158 -0.273 8.513 1.00 95.12 90 ILE A O 1
ATOM 731 N N . VAL A 1 91 ? -7.294 0.681 6.818 1.00 97.06 91 VAL A N 1
ATOM 732 C CA . VAL A 1 91 ? -6.541 0.048 5.732 1.00 97.06 91 VAL A CA 1
ATOM 733 C C . VAL A 1 91 ? -6.050 1.118 4.787 1.00 97.06 91 VAL A C 1
ATOM 735 O O . VAL A 1 91 ? -6.856 1.654 4.034 1.00 97.06 91 VAL A O 1
ATOM 738 N N . VAL A 1 92 ? -4.749 1.380 4.819 1.00 97.75 92 VAL A N 1
ATOM 739 C CA . VAL A 1 92 ? -4.047 2.262 3.891 1.00 97.75 92 VAL A CA 1
ATOM 740 C C . VAL A 1 92 ? -3.585 1.434 2.700 1.00 97.75 92 VAL A C 1
ATOM 742 O O . VAL A 1 92 ? -2.980 0.382 2.872 1.00 97.75 92 VAL A O 1
ATOM 745 N N . VAL A 1 93 ? -3.841 1.925 1.494 1.00 98.00 93 VAL A N 1
ATOM 746 C CA . VAL A 1 93 ? -3.233 1.398 0.268 1.00 98.00 93 VAL A CA 1
ATOM 747 C C . VAL A 1 93 ? -2.229 2.446 -0.197 1.00 98.00 93 VAL A C 1
ATOM 749 O O . VAL A 1 93 ? -2.559 3.628 -0.197 1.00 98.00 93 VAL A O 1
ATOM 752 N N . SER A 1 94 ? -0.996 2.081 -0.533 1.00 97.44 94 SER A N 1
ATOM 753 C CA . SER A 1 94 ? -0.105 3.019 -1.229 1.00 97.44 94 SER A CA 1
ATOM 754 C C . SER A 1 94 ? -0.100 2.699 -2.712 1.00 97.44 94 SER A C 1
ATOM 756 O O . SER A 1 94 ? -0.123 1.532 -3.080 1.00 97.44 94 SER A O 1
ATOM 758 N N . VAL A 1 95 ? -0.084 3.734 -3.548 1.00 96.50 95 VAL A N 1
ATOM 759 C CA . VAL A 1 95 ? 0.080 3.625 -5.000 1.00 96.50 95 VAL A CA 1
ATOM 760 C C . VAL A 1 95 ? 1.314 4.443 -5.335 1.00 96.50 95 VAL A C 1
ATOM 762 O O . VAL A 1 95 ? 1.292 5.669 -5.259 1.00 96.50 95 VAL A O 1
ATOM 765 N N . PHE A 1 96 ? 2.428 3.768 -5.573 1.00 95.81 96 PHE A N 1
ATOM 766 C CA . PHE A 1 96 ? 3.696 4.422 -5.850 1.00 95.81 96 PHE A CA 1
ATOM 767 C C . PHE A 1 96 ? 4.565 3.497 -6.689 1.00 95.81 96 PHE A C 1
ATOM 769 O O . PHE A 1 96 ? 5.074 2.506 -6.174 1.00 95.81 96 PHE A O 1
ATOM 776 N N . VAL A 1 97 ? 4.727 3.836 -7.966 1.00 95.56 97 VAL A N 1
ATOM 777 C CA . VAL A 1 97 ? 5.779 3.256 -8.803 1.00 95.56 97 VAL A CA 1
ATOM 778 C C . VAL A 1 97 ? 7.099 3.789 -8.263 1.00 95.56 97 VAL A C 1
ATOM 780 O O . VAL A 1 97 ? 7.322 5.001 -8.286 1.00 95.56 97 VAL A O 1
ATOM 783 N N . ASN A 1 98 ? 7.918 2.911 -7.691 1.00 94.81 98 ASN A N 1
ATOM 784 C CA . ASN A 1 98 ? 9.180 3.279 -7.067 1.00 94.81 98 ASN A CA 1
ATOM 785 C C . ASN A 1 98 ? 10.310 3.210 -8.105 1.00 94.81 98 ASN A C 1
ATOM 787 O O . ASN A 1 98 ? 10.727 2.100 -8.414 1.00 94.81 98 ASN A O 1
ATOM 791 N N . PRO A 1 99 ? 10.866 4.338 -8.593 1.00 94.06 99 PRO A N 1
ATOM 792 C CA . PRO A 1 99 ? 11.891 4.312 -9.641 1.00 94.06 99 PRO A CA 1
ATOM 793 C C . PRO A 1 99 ? 13.147 3.524 -9.262 1.00 94.06 99 PRO A C 1
ATOM 795 O O . PRO A 1 99 ? 13.831 3.015 -10.131 1.00 94.06 99 PRO A O 1
ATOM 798 N N . LEU A 1 100 ? 13.443 3.400 -7.963 1.00 94.50 100 LEU A N 1
ATOM 799 C CA . LEU A 1 100 ? 14.609 2.656 -7.475 1.00 94.50 100 LEU A CA 1
ATOM 800 C C . LEU A 1 100 ? 14.475 1.133 -7.639 1.00 94.50 100 LEU A C 1
ATOM 802 O O . LEU A 1 100 ? 15.438 0.421 -7.384 1.00 94.50 100 LEU A O 1
ATOM 806 N N . GLN A 1 101 ? 13.284 0.638 -7.988 1.00 92.25 101 GLN A N 1
ATOM 807 C CA . GLN A 1 101 ? 13.028 -0.779 -8.273 1.00 92.25 101 GLN A CA 1
ATOM 808 C C . GLN A 1 101 ? 13.217 -1.132 -9.748 1.00 92.25 101 GLN A C 1
ATOM 810 O O . GLN A 1 101 ? 13.026 -2.291 -10.086 1.00 92.25 101 GLN A O 1
ATOM 815 N N . PHE A 1 102 ? 13.562 -0.152 -10.588 1.00 94.94 102 PHE A N 1
ATOM 816 C CA . PHE A 1 102 ? 13.762 -0.331 -12.019 1.00 94.94 102 PHE A CA 1
ATOM 817 C C . PHE A 1 102 ? 15.221 -0.023 -12.365 1.00 94.94 102 PHE A C 1
ATOM 819 O O . PHE A 1 102 ? 15.747 1.039 -12.018 1.00 94.94 102 PHE A O 1
ATOM 826 N N . GLY A 1 103 ? 15.884 -0.960 -13.032 1.00 94.56 103 GLY A N 1
ATOM 827 C CA . GLY A 1 103 ? 17.194 -0.773 -13.634 1.00 94.56 103 GLY A CA 1
ATOM 828 C C . GLY A 1 103 ? 17.150 0.166 -14.849 1.00 94.56 103 GLY A C 1
ATOM 829 O O . GLY A 1 103 ? 16.074 0.501 -15.343 1.00 94.56 103 GLY A O 1
ATOM 830 N N . PRO A 1 104 ? 18.316 0.578 -15.383 1.00 90.31 104 PRO A N 1
ATOM 831 C CA . PRO A 1 104 ? 18.389 1.511 -16.515 1.00 90.31 104 PRO A CA 1
ATOM 832 C C . PRO A 1 104 ? 17.698 1.030 -17.799 1.00 90.31 104 PRO A C 1
ATOM 834 O O . PRO A 1 104 ? 17.389 1.849 -18.659 1.00 90.31 104 PRO A O 1
ATOM 837 N N . SER A 1 105 ? 17.504 -0.283 -17.940 1.00 91.31 105 SER A N 1
ATOM 838 C CA . SER A 1 105 ? 16.908 -0.932 -19.115 1.00 91.31 105 SER A CA 1
ATOM 839 C C . SER A 1 105 ? 15.586 -1.638 -18.801 1.00 91.31 105 SER A C 1
ATOM 841 O O . SER A 1 105 ? 15.124 -2.428 -19.615 1.00 91.31 105 SER A O 1
ATOM 843 N N . GLU A 1 106 ? 15.007 -1.403 -17.622 1.00 92.56 106 GLU A N 1
ATOM 844 C CA . GLU A 1 106 ? 13.706 -1.957 -17.239 1.00 92.56 106 GLU A CA 1
ATOM 845 C C . GLU A 1 106 ? 12.572 -0.955 -17.497 1.00 92.56 106 GLU A C 1
ATOM 847 O O . GLU A 1 106 ? 12.785 0.255 -17.603 1.00 92.56 106 GLU A O 1
ATOM 852 N N . ASP A 1 107 ? 11.346 -1.468 -17.567 1.00 86.75 107 ASP A N 1
ATOM 853 C CA . ASP A 1 107 ? 10.168 -0.715 -17.999 1.00 86.75 107 ASP A CA 1
ATOM 854 C C . ASP A 1 107 ? 9.632 0.227 -16.902 1.00 86.75 107 ASP A C 1
ATOM 856 O O . ASP A 1 107 ? 8.790 -0.155 -16.086 1.00 86.75 107 ASP A O 1
ATOM 860 N N . LEU A 1 108 ? 10.108 1.477 -16.876 1.00 88.50 108 LEU A N 1
ATOM 861 C CA . LEU A 1 108 ? 9.633 2.529 -15.957 1.00 88.50 108 LEU A CA 1
ATOM 862 C C . LEU A 1 108 ? 8.741 3.597 -16.626 1.00 88.50 108 LEU A C 1
ATOM 864 O O . LEU A 1 108 ? 8.046 4.341 -15.920 1.00 88.50 108 LEU A O 1
ATOM 868 N N . ASP A 1 109 ? 8.801 3.723 -17.950 1.00 80.62 109 ASP A N 1
ATOM 869 C CA . ASP A 1 109 ? 8.254 4.868 -18.692 1.00 80.62 109 ASP A CA 1
ATOM 870 C C . ASP A 1 109 ? 6.784 4.737 -19.119 1.00 80.62 109 ASP A C 1
ATOM 872 O O . ASP A 1 109 ? 6.325 3.622 -19.451 1.00 80.62 109 ASP A O 1
#

Foldseek 3Di:
DDDDDDDDDDPPQFFWFFFWAADDDDDDDDDDDPPPPPDDGDTDRDPVRVVVVVVVVVVVVFDEAEAEEQDPDDVVSVVVQVVRVVVTSTYTYTHHDDCVVADPPGDDD